Protein AF-A0A3L7X5U9-F1 (afdb_monomer)

Radius of gyration: 13.83 Å; Cα contacts (8 Å, |Δi|>4): 225; chains: 1; bounding box: 38×29×38 Å

pLDDT: mean 93.67, std 8.07, range [42.75, 98.62]

Foldseek 3Di:
DPDQWDWDWDDDALQIKTWTDDPNAIEIESCNVAARDWDQDPVRDIFHNVVDPDDPSQVVVQVVVVVVVCVVVVHDWAEPDDPGDAFDWDWDAGPNWIKIWGWHQYPVRHIYTYYMTTDD

Secondary structure (DSSP, 8-state):
-------EEES-GGG-EEEEEETTEEEEE-HHHHTSS-EE-TTS-EE-GGGSS--HHHHHHHHHHHHHHHHHTT--PPBSSTT----EEEEEEETTEEEEEEEEE-TTS-EEEEEEEE--

Structure (mmCIF, N/CA/C/O backbone):
data_AF-A0A3L7X5U9-F1
#
_entry.id   AF-A0A3L7X5U9-F1
#
loop_
_atom_site.group_PDB
_atom_site.id
_atom_site.type_symbol
_atom_site.label_atom_id
_atom_site.label_alt_id
_atom_site.label_comp_id
_atom_site.label_asym_id
_atom_site.label_entity_id
_atom_site.label_seq_id
_atom_site.pdbx_PDB_ins_code
_atom_site.Cartn_x
_atom_site.Cartn_y
_atom_site.Cartn_z
_atom_site.occupancy
_atom_site.B_iso_or_equiv
_atom_site.auth_seq_id
_atom_site.auth_comp_id
_atom_site.auth_asym_id
_atom_site.auth_atom_id
_atom_site.pdbx_PDB_model_num
ATOM 1 N N . MET A 1 1 ? -16.869 -10.991 -8.254 1.00 42.75 1 MET A N 1
ATOM 2 C CA . MET A 1 1 ? -16.011 -10.038 -8.986 1.00 42.75 1 MET A CA 1
ATOM 3 C C . MET A 1 1 ? -15.318 -9.209 -7.926 1.00 42.75 1 MET A C 1
ATOM 5 O O . MET A 1 1 ? -16.030 -8.699 -7.072 1.00 42.75 1 MET A O 1
ATOM 9 N N . ALA A 1 2 ? -13.985 -9.184 -7.888 1.00 53.41 2 ALA A N 1
ATOM 10 C CA . ALA A 1 2 ? -13.286 -8.261 -6.998 1.00 53.41 2 ALA A CA 1
ATOM 11 C C . ALA A 1 2 ? -13.559 -6.845 -7.510 1.00 53.41 2 ALA A C 1
ATOM 13 O O . ALA A 1 2 ? -13.459 -6.603 -8.713 1.00 53.41 2 ALA A O 1
ATOM 14 N N . GLU A 1 3 ? -13.994 -5.957 -6.628 1.00 63.22 3 GLU A N 1
ATOM 15 C CA . GLU A 1 3 ? -14.189 -4.554 -6.959 1.00 63.22 3 GLU A CA 1
ATOM 16 C 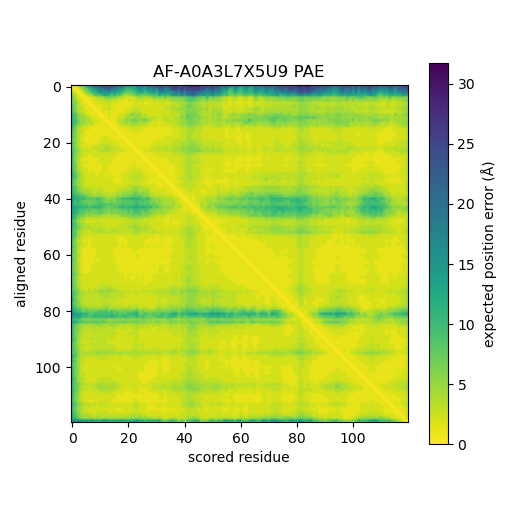C . GLU A 1 3 ? -12.843 -3.963 -7.392 1.00 63.22 3 GLU A C 1
ATOM 18 O O . GLU A 1 3 ? -11.828 -4.155 -6.718 1.00 63.22 3 GLU A O 1
ATOM 23 N N . GLN A 1 4 ? -12.806 -3.317 -8.558 1.00 79.06 4 GLN A N 1
ATOM 24 C CA . GLN A 1 4 ? -11.588 -2.658 -9.005 1.00 79.06 4 GLN A CA 1
ATOM 25 C C . GLN A 1 4 ? -11.428 -1.368 -8.204 1.00 79.06 4 GLN A C 1
ATOM 27 O O . GLN A 1 4 ? -12.209 -0.433 -8.366 1.00 79.06 4 GLN A O 1
ATOM 32 N N . LEU A 1 5 ? -10.430 -1.348 -7.320 1.00 91.81 5 LEU A N 1
ATOM 33 C CA . LEU A 1 5 ? -10.134 -0.198 -6.473 1.00 91.81 5 LEU A CA 1
ATOM 34 C C . LEU A 1 5 ? -9.731 1.008 -7.325 1.00 91.81 5 LEU A C 1
ATOM 36 O O . LEU A 1 5 ? -8.943 0.886 -8.266 1.00 91.81 5 LEU A O 1
ATOM 40 N N . ALA A 1 6 ? -10.268 2.175 -6.977 1.00 94.31 6 ALA A N 1
ATOM 41 C CA . ALA A 1 6 ? -9.940 3.439 -7.615 1.00 94.31 6 ALA A CA 1
ATOM 42 C C . ALA A 1 6 ? -8.974 4.228 -6.727 1.00 94.31 6 ALA A C 1
ATOM 44 O O . ALA A 1 6 ? -9.318 4.627 -5.616 1.00 94.31 6 ALA A O 1
ATOM 45 N N . PHE A 1 7 ? -7.775 4.487 -7.243 1.00 96.38 7 PHE A N 1
ATOM 46 C CA . PHE A 1 7 ? -6.736 5.204 -6.515 1.00 96.38 7 PHE A CA 1
ATOM 47 C C . PHE A 1 7 ? -6.686 6.677 -6.927 1.00 96.38 7 PHE A C 1
ATOM 49 O O . PHE A 1 7 ? -6.341 7.018 -8.061 1.00 96.38 7 PHE A O 1
ATOM 56 N N . LEU A 1 8 ? -7.001 7.562 -5.986 1.00 96.81 8 LEU A N 1
ATOM 57 C CA . LEU A 1 8 ? -6.958 9.010 -6.159 1.00 96.81 8 LEU A CA 1
ATOM 58 C C . LEU A 1 8 ? -5.558 9.543 -5.816 1.00 96.81 8 LEU A C 1
ATOM 60 O O . LEU A 1 8 ? -5.095 9.338 -4.692 1.00 96.81 8 LEU A O 1
ATOM 64 N N . PRO A 1 9 ? -4.863 10.215 -6.749 1.00 96.94 9 PRO A N 1
ATOM 65 C CA . PRO A 1 9 ? -3.536 10.758 -6.497 1.00 96.94 9 PRO A CA 1
ATOM 66 C C . PRO A 1 9 ? -3.579 12.156 -5.861 1.00 96.94 9 PRO A C 1
ATOM 68 O O . PRO A 1 9 ? -4.384 13.005 -6.237 1.00 96.94 9 PRO A O 1
ATOM 71 N N . GLU A 1 10 ? -2.618 12.428 -4.984 1.00 97.25 10 GLU A N 1
ATOM 72 C CA . GLU A 1 10 ? -2.270 13.754 -4.473 1.00 97.25 10 GLU A CA 1
ATOM 73 C C . GLU A 1 10 ? -0.748 13.953 -4.567 1.00 97.25 10 GLU A C 1
ATOM 75 O O . GLU A 1 10 ? 0.039 13.126 -4.105 1.00 97.25 10 GLU A O 1
ATOM 80 N N . GLY A 1 11 ? -0.307 15.051 -5.186 1.00 94.81 11 GLY A N 1
ATOM 81 C CA . GLY A 1 11 ? 1.112 15.279 -5.479 1.00 94.81 11 GLY A CA 1
ATOM 82 C C . GLY A 1 11 ? 1.617 14.494 -6.698 1.00 94.81 11 GLY A C 1
ATOM 83 O O . GLY A 1 11 ? 0.838 13.959 -7.483 1.00 94.81 11 GLY A O 1
ATOM 84 N N . THR A 1 12 ? 2.939 14.467 -6.907 1.00 93.19 12 THR A N 1
ATOM 85 C CA . THR A 1 12 ? 3.571 13.811 -8.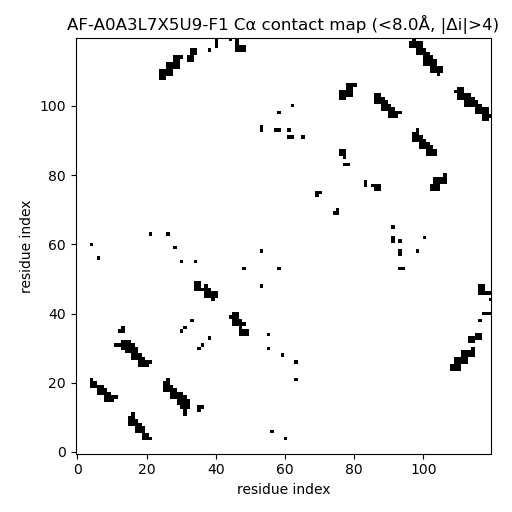070 1.00 93.19 12 THR A CA 1
ATOM 86 C C . THR A 1 12 ? 4.968 13.278 -7.738 1.00 93.19 12 THR A C 1
ATOM 88 O O . THR A 1 12 ? 5.588 13.678 -6.751 1.00 93.19 12 THR A O 1
ATOM 91 N N . GLY A 1 13 ? 5.482 12.364 -8.569 1.00 91.62 13 GLY A N 1
ATOM 92 C CA . GLY A 1 13 ? 6.847 11.845 -8.459 1.00 91.62 13 GLY A CA 1
ATOM 93 C C . GLY A 1 13 ? 7.172 11.335 -7.055 1.00 91.62 13 GLY A C 1
ATOM 94 O O . GLY A 1 13 ? 6.394 10.600 -6.455 1.00 91.62 13 GLY A O 1
ATOM 95 N N . GLY A 1 14 ? 8.310 11.762 -6.504 1.00 90.81 14 GLY A N 1
ATOM 96 C CA . GLY A 1 14 ? 8.787 11.323 -5.192 1.00 90.81 14 GLY A CA 1
ATOM 97 C C . GLY A 1 14 ? 7.912 11.724 -3.996 1.00 90.81 14 GLY A C 1
ATOM 98 O O . GLY A 1 14 ? 8.181 11.248 -2.893 1.00 90.81 14 GLY A O 1
ATOM 99 N N . THR A 1 15 ? 6.913 12.594 -4.169 1.00 93.31 15 THR A N 1
ATOM 100 C CA . THR A 1 15 ? 5.978 13.023 -3.112 1.00 93.31 15 THR A CA 1
ATOM 101 C C . THR A 1 15 ? 4.546 12.556 -3.357 1.00 93.31 15 THR A C 1
ATOM 103 O O . THR A 1 15 ? 3.667 12.925 -2.586 1.00 93.31 15 THR A O 1
ATOM 106 N N . LEU A 1 16 ? 4.306 11.741 -4.393 1.00 97.50 16 LEU A N 1
ATOM 107 C CA . LEU A 1 16 ? 2.981 11.200 -4.682 1.00 97.50 16 LEU A CA 1
ATOM 108 C C . LEU A 1 16 ? 2.427 10.423 -3.480 1.00 97.50 16 LEU A C 1
ATOM 110 O O . LEU A 1 16 ? 3.083 9.532 -2.934 1.00 97.50 16 LEU A O 1
ATOM 114 N N . ILE A 1 17 ? 1.191 10.727 -3.125 1.00 98.12 17 ILE A N 1
ATOM 115 C CA . ILE A 1 17 ? 0.370 9.952 -2.208 1.00 98.12 17 ILE A CA 1
ATOM 116 C C . ILE A 1 17 ? -0.849 9.472 -2.994 1.00 98.12 17 ILE A C 1
ATOM 118 O O . ILE A 1 17 ? -1.399 10.224 -3.795 1.00 98.12 17 ILE A O 1
ATOM 122 N N . ARG A 1 18 ? -1.251 8.215 -2.815 1.00 98.44 18 ARG A N 1
ATOM 123 C CA . ARG A 1 18 ? -2.469 7.660 -3.419 1.00 98.44 18 ARG A CA 1
ATOM 124 C C . ARG A 1 18 ? -3.440 7.256 -2.324 1.00 98.44 18 ARG A C 1
ATOM 126 O O . ARG A 1 18 ? -3.017 6.754 -1.285 1.00 98.44 18 ARG A O 1
ATOM 133 N N . PHE A 1 19 ? -4.724 7.474 -2.557 1.00 98.19 19 PHE A N 1
ATOM 134 C CA . PHE A 1 19 ? -5.792 7.137 -1.625 1.00 98.19 19 PHE A CA 1
ATOM 135 C C . PHE A 1 19 ? -6.796 6.207 -2.289 1.00 98.19 19 PHE A C 1
ATOM 137 O O . PHE A 1 19 ? -7.115 6.390 -3.459 1.00 98.19 19 PHE A O 1
ATOM 144 N N . THR A 1 20 ? -7.324 5.245 -1.545 1.00 97.94 20 THR A N 1
ATOM 145 C CA . THR A 1 20 ? -8.470 4.428 -1.971 1.00 97.94 20 THR A CA 1
ATOM 146 C C . THR A 1 20 ? -9.335 4.120 -0.759 1.00 97.94 20 THR A C 1
ATOM 148 O O . THR A 1 20 ? -8.893 4.254 0.382 1.00 97.94 20 THR A O 1
ATOM 151 N N . GLU A 1 21 ? -10.560 3.679 -0.999 1.00 97.06 21 GLU A N 1
ATOM 152 C CA . GLU A 1 21 ? -11.426 3.105 0.023 1.00 97.06 21 GLU A CA 1
ATOM 153 C C . GLU A 1 21 ? -11.712 1.645 -0.331 1.00 97.06 21 GLU A C 1
ATOM 155 O O . GLU A 1 21 ? -11.905 1.321 -1.503 1.00 97.06 21 GLU A O 1
ATOM 160 N N . ALA A 1 22 ? -11.697 0.763 0.666 1.00 95.75 22 ALA A N 1
ATOM 161 C CA . ALA A 1 22 ? -12.079 -0.634 0.503 1.00 95.75 22 ALA A CA 1
ATOM 162 C C . ALA A 1 22 ? -12.801 -1.120 1.762 1.00 95.75 22 ALA A C 1
ATOM 164 O O . ALA A 1 22 ? -12.313 -0.942 2.878 1.00 95.75 22 ALA A O 1
ATOM 165 N N . SER A 1 23 ? -13.988 -1.706 1.585 1.00 93.06 23 SER A N 1
ATOM 166 C CA . SER A 1 23 ? -14.846 -2.190 2.681 1.00 93.06 23 SER A CA 1
ATOM 167 C C . SER A 1 23 ? -15.070 -1.157 3.803 1.00 93.06 23 SER A C 1
ATOM 169 O O . SER A 1 23 ? -15.089 -1.508 4.980 1.00 93.06 23 SER A O 1
ATOM 171 N N . GLY A 1 24 ? -15.203 0.128 3.448 1.00 94.06 24 GLY A N 1
ATOM 172 C CA . GLY A 1 24 ? -15.404 1.232 4.397 1.00 94.06 24 GLY A CA 1
ATOM 173 C C . GLY A 1 24 ? -14.146 1.702 5.139 1.00 94.06 24 GLY A C 1
ATOM 174 O O . GLY A 1 24 ? -14.246 2.561 6.014 1.00 94.06 24 GLY A O 1
ATOM 175 N N . ILE A 1 25 ? -12.965 1.166 4.812 1.00 96.75 25 ILE A N 1
A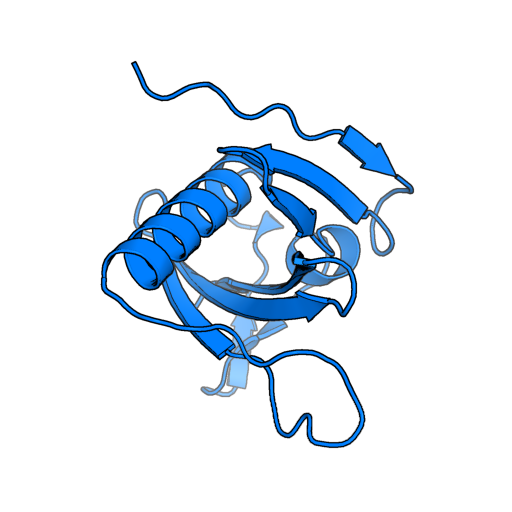TOM 176 C CA . ILE A 1 25 ? -11.679 1.604 5.366 1.00 96.75 25 ILE A CA 1
ATOM 177 C C . ILE A 1 25 ? -10.966 2.467 4.327 1.00 96.75 25 ILE A C 1
ATOM 179 O O . ILE A 1 25 ? -10.777 2.058 3.180 1.00 96.75 25 ILE A O 1
ATOM 183 N N . GLN A 1 26 ? -10.536 3.659 4.738 1.00 98.12 26 GLN A N 1
ATOM 184 C CA . GLN A 1 26 ? -9.685 4.511 3.913 1.00 98.12 26 GLN A CA 1
ATOM 185 C C . GLN A 1 26 ? -8.230 4.062 4.001 1.00 98.12 26 GLN A C 1
ATOM 187 O O . GLN A 1 26 ? -7.692 3.862 5.092 1.00 98.12 26 GLN A O 1
ATOM 192 N N . PHE A 1 27 ? -7.580 3.977 2.848 1.00 98.50 27 PHE A N 1
ATOM 193 C CA . PHE A 1 27 ? -6.168 3.663 2.717 1.00 98.50 27 PHE A CA 1
ATOM 194 C C . PHE A 1 27 ? -5.410 4.846 2.128 1.00 98.50 27 PHE A C 1
ATOM 196 O O . PHE A 1 27 ? -5.870 5.494 1.188 1.00 98.50 27 PHE A O 1
ATOM 203 N N . GLN A 1 28 ? -4.212 5.078 2.652 1.00 98.31 28 GLN A N 1
ATOM 204 C CA . GLN A 1 28 ? -3.241 6.029 2.132 1.00 98.31 28 GLN A CA 1
ATOM 205 C C . GLN A 1 28 ? -1.939 5.298 1.800 1.00 98.31 28 GLN A C 1
ATOM 207 O O . GLN A 1 28 ? -1.361 4.630 2.655 1.00 98.31 28 GLN A O 1
ATOM 212 N N . PHE A 1 29 ? -1.418 5.505 0.598 1.00 98.62 29 PHE A N 1
ATOM 213 C CA . PHE A 1 29 ? -0.159 4.941 0.125 1.00 98.62 29 PHE A CA 1
ATOM 214 C C . PHE A 1 29 ? 0.838 6.053 -0.151 1.00 98.62 29 PHE A C 1
ATOM 216 O O . PHE A 1 29 ? 0.576 6.959 -0.941 1.00 98.62 29 PHE A O 1
ATOM 223 N N . LYS A 1 30 ? 2.027 5.975 0.450 1.00 97.94 30 LYS A N 1
ATOM 224 C CA . LYS A 1 30 ? 3.146 6.866 0.101 1.00 97.94 30 LYS A CA 1
ATOM 225 C C . LYS A 1 30 ? 3.850 6.358 -1.161 1.00 97.94 30 LYS A C 1
ATOM 227 O O . LYS A 1 30 ? 5.028 5.994 -1.125 1.00 97.94 30 LYS A O 1
ATOM 232 N N . THR A 1 31 ? 3.129 6.309 -2.278 1.00 97.88 31 THR A N 1
ATOM 233 C CA . THR A 1 31 ? 3.583 5.773 -3.576 1.00 97.88 31 THR A CA 1
ATOM 234 C C . THR A 1 31 ? 4.838 6.469 -4.091 1.00 97.88 31 THR A C 1
ATOM 236 O O . THR A 1 31 ? 5.746 5.833 -4.611 1.00 97.88 31 THR A O 1
ATOM 239 N N . GLY A 1 32 ? 4.945 7.780 -3.902 1.00 96.88 32 GLY A N 1
ATOM 240 C CA . GLY A 1 32 ? 6.118 8.559 -4.275 1.00 96.88 32 GLY A CA 1
ATOM 241 C C . GLY A 1 32 ? 7.364 8.156 -3.512 1.00 96.88 32 GLY A C 1
ATOM 242 O O . GLY A 1 32 ? 8.456 8.129 -4.076 1.00 96.88 32 GLY A O 1
ATOM 243 N N . HIS A 1 33 ? 7.206 7.802 -2.238 1.00 96.19 33 HIS A N 1
ATOM 244 C CA . HIS A 1 33 ? 8.300 7.240 -1.467 1.00 96.19 33 HIS A CA 1
ATOM 245 C C . HIS A 1 33 ? 8.594 5.799 -1.885 1.00 96.19 33 HIS A C 1
ATOM 247 O O . HIS A 1 33 ? 9.768 5.486 -2.011 1.00 96.19 33 HIS A O 1
ATOM 253 N N . SER A 1 34 ? 7.561 4.982 -2.106 1.00 96.56 34 SER A N 1
ATOM 254 C CA . SER A 1 34 ? 7.643 3.521 -2.259 1.00 96.56 34 SER A CA 1
ATOM 255 C C . SER A 1 34 ? 8.002 3.064 -3.677 1.00 96.56 34 SER A C 1
ATOM 257 O O . SER A 1 34 ? 8.936 2.299 -3.880 1.00 96.56 34 SER A O 1
ATOM 259 N N . PHE A 1 35 ? 7.283 3.561 -4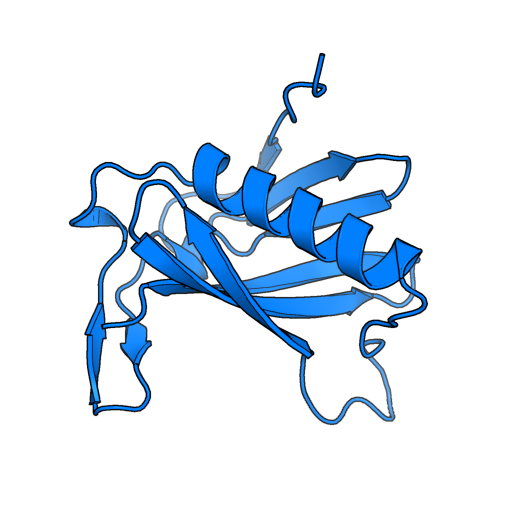.678 1.00 96.81 35 PHE A N 1
ATOM 260 C CA . PHE A 1 35 ? 7.422 3.150 -6.072 1.00 96.81 35 PHE A CA 1
ATOM 261 C C . PHE A 1 35 ? 8.410 4.030 -6.838 1.00 96.81 35 PHE A C 1
ATOM 263 O O . PHE A 1 35 ? 9.245 3.536 -7.586 1.00 96.81 35 PHE A O 1
ATOM 270 N N . TYR A 1 36 ? 8.356 5.351 -6.640 1.00 94.94 36 TYR A N 1
ATOM 271 C CA . TYR A 1 36 ? 9.169 6.297 -7.416 1.00 94.94 36 TYR A CA 1
ATOM 272 C C . TYR A 1 36 ? 10.579 6.539 -6.855 1.00 94.94 36 TYR A C 1
ATOM 274 O O . TYR A 1 36 ? 11.265 7.468 -7.295 1.00 94.94 36 TYR A O 1
ATOM 282 N N . ARG A 1 37 ? 11.033 5.718 -5.899 1.00 93.69 37 ARG A N 1
ATOM 283 C CA . ARG A 1 37 ? 12.398 5.760 -5.357 1.00 93.69 37 ARG A CA 1
ATOM 284 C C . ARG A 1 37 ? 12.967 4.344 -5.219 1.00 93.69 37 ARG A C 1
ATOM 286 O O . ARG A 1 37 ? 12.232 3.440 -4.826 1.00 93.69 37 ARG A O 1
ATOM 293 N N . PRO A 1 38 ? 14.271 4.154 -5.474 1.00 92.62 38 PRO A N 1
ATOM 294 C CA . PRO A 1 38 ? 14.936 2.896 -5.176 1.00 92.62 38 PRO A CA 1
ATOM 295 C C . PRO A 1 38 ? 15.029 2.677 -3.659 1.00 92.62 38 PRO A C 1
ATOM 297 O O . PRO A 1 38 ? 15.193 3.630 -2.890 1.00 92.62 38 PRO A O 1
ATOM 300 N N . HIS A 1 39 ? 14.962 1.417 -3.241 1.00 91.69 39 HIS A N 1
ATOM 301 C CA . HIS A 1 39 ? 15.057 0.992 -1.849 1.00 91.69 39 HIS A CA 1
ATOM 302 C C . HIS A 1 39 ? 16.223 0.039 -1.658 1.00 91.69 39 HIS A C 1
ATOM 304 O O . HIS A 1 39 ? 16.564 -0.735 -2.546 1.00 91.69 39 HIS A O 1
ATOM 310 N N . ARG A 1 40 ? 16.814 0.084 -0.464 1.00 89.00 40 ARG A N 1
ATOM 311 C CA . ARG A 1 40 ? 17.818 -0.889 -0.054 1.00 89.00 40 ARG A CA 1
ATOM 312 C C . ARG A 1 40 ? 17.146 -1.992 0.751 1.00 89.00 40 ARG A C 1
ATOM 314 O O . ARG A 1 40 ? 16.534 -1.711 1.784 1.00 89.00 40 ARG A O 1
ATOM 321 N N . THR A 1 41 ? 17.254 -3.223 0.282 1.00 82.44 41 THR A N 1
ATOM 322 C CA . THR A 1 41 ? 16.742 -4.414 0.966 1.00 82.44 41 THR A CA 1
ATOM 323 C C . THR A 1 41 ? 17.669 -4.823 2.119 1.00 82.44 41 THR A C 1
ATOM 325 O O . THR A 1 41 ? 18.813 -4.358 2.199 1.00 82.44 41 THR A O 1
ATOM 328 N N . PRO A 1 42 ? 17.209 -5.688 3.046 1.00 78.81 42 PRO A N 1
ATOM 329 C CA . PRO A 1 42 ? 18.021 -6.131 4.184 1.00 78.81 42 PRO A CA 1
ATOM 330 C C . PRO A 1 42 ? 19.337 -6.829 3.809 1.00 78.81 42 PRO A C 1
ATOM 332 O O . PRO A 1 42 ? 20.300 -6.746 4.566 1.00 78.81 42 PRO A O 1
ATOM 335 N N . ASP A 1 43 ? 19.401 -7.480 2.644 1.00 81.81 43 ASP A N 1
ATOM 336 C CA . ASP A 1 43 ? 20.620 -8.110 2.110 1.00 81.81 43 ASP A CA 1
ATOM 337 C C . ASP A 1 43 ? 21.639 -7.095 1.548 1.00 81.81 43 ASP A C 1
ATOM 339 O O . ASP A 1 43 ? 22.740 -7.458 1.136 1.00 81.81 43 ASP A O 1
ATOM 343 N N . GLY A 1 44 ? 21.287 -5.807 1.549 1.00 82.19 44 GLY A N 1
ATOM 344 C CA . GLY A 1 44 ? 22.125 -4.715 1.086 1.00 82.19 44 GLY A CA 1
ATOM 345 C C . GLY A 1 44 ? 22.022 -4.419 -0.408 1.00 82.19 44 GLY A C 1
ATOM 346 O O . GLY A 1 44 ? 22.666 -3.449 -0.827 1.00 82.19 44 GLY A O 1
ATOM 347 N N . SER A 1 45 ? 21.230 -5.181 -1.172 1.00 85.81 45 SER A N 1
ATOM 348 C CA . SER A 1 45 ? 20.958 -4.903 -2.585 1.00 85.81 45 SER A CA 1
ATOM 349 C C . SER A 1 45 ? 20.013 -3.705 -2.755 1.00 85.81 45 SER A C 1
ATOM 351 O O . SER A 1 45 ? 19.342 -3.272 -1.817 1.00 85.81 45 SER A O 1
ATOM 353 N N . ASN A 1 46 ? 20.036 -3.094 -3.942 1.00 88.94 46 ASN A N 1
ATOM 354 C CA . ASN A 1 46 ? 19.127 -2.007 -4.292 1.00 88.94 46 ASN A CA 1
ATOM 355 C C . ASN A 1 46 ? 18.047 -2.553 -5.217 1.00 88.94 46 ASN A C 1
ATOM 357 O O . ASN A 1 46 ? 18.362 -3.112 -6.268 1.00 88.94 46 ASN A O 1
ATOM 361 N N . THR A 1 47 ? 16.791 -2.330 -4.857 1.00 90.69 47 THR A N 1
ATOM 362 C CA . THR A 1 47 ? 15.638 -2.654 -5.686 1.00 90.69 47 THR A CA 1
ATOM 363 C C . THR A 1 47 ? 14.949 -1.373 -6.131 1.00 90.69 47 THR A C 1
ATOM 365 O O . THR A 1 47 ? 14.916 -0.368 -5.420 1.00 90.69 47 THR A O 1
ATOM 368 N N . ASP A 1 48 ? 14.427 -1.381 -7.352 1.00 93.38 48 ASP A N 1
ATOM 369 C CA . ASP A 1 48 ? 13.658 -0.275 -7.908 1.00 93.38 48 ASP A CA 1
ATOM 370 C C . ASP A 1 48 ? 12.454 -0.864 -8.631 1.00 93.38 48 ASP A C 1
ATOM 372 O O . ASP A 1 48 ? 12.607 -1.575 -9.625 1.00 93.38 48 ASP A O 1
ATOM 376 N N . LEU A 1 49 ? 11.257 -0.596 -8.112 1.00 94.25 49 LEU A N 1
ATOM 377 C CA . LEU A 1 49 ? 10.017 -1.139 -8.665 1.00 94.25 49 LEU A CA 1
ATOM 378 C C . LEU A 1 49 ? 9.759 -0.652 -10.093 1.00 94.25 49 LEU A C 1
ATOM 380 O O . LEU A 1 49 ? 9.110 -1.349 -10.865 1.00 94.25 49 LEU A O 1
ATOM 384 N N . ARG A 1 50 ? 10.351 0.481 -10.487 1.00 94.31 50 ARG A N 1
ATOM 385 C CA . ARG A 1 50 ? 10.270 1.009 -11.857 1.00 94.31 50 ARG A CA 1
ATOM 386 C C . ARG A 1 50 ? 11.043 0.173 -12.876 1.00 94.31 50 ARG A C 1
ATOM 388 O O . ARG A 1 50 ? 10.849 0.367 -14.069 1.00 94.31 50 ARG A O 1
ATOM 395 N N . ASN A 1 51 ? 11.918 -0.725 -12.418 1.00 93.62 51 ASN A N 1
ATOM 396 C CA . ASN A 1 51 ? 12.607 -1.687 -13.280 1.00 93.62 51 ASN A CA 1
ATOM 397 C C . ASN A 1 51 ? 11.787 -2.972 -13.497 1.00 93.62 51 ASN A C 1
ATOM 399 O O . ASN A 1 51 ? 12.258 -3.882 -14.174 1.00 93.62 51 ASN A O 1
ATOM 403 N N . THR A 1 52 ? 10.597 -3.066 -12.900 1.00 92.06 52 THR A N 1
ATOM 404 C CA . THR A 1 52 ? 9.632 -4.149 -13.132 1.00 92.06 52 THR A CA 1
ATOM 405 C C . THR A 1 52 ? 8.530 -3.678 -14.084 1.00 92.06 52 THR A C 1
ATOM 407 O O . THR A 1 52 ? 8.442 -2.491 -14.393 1.00 92.06 52 THR A O 1
ATOM 410 N N . GLU A 1 53 ? 7.672 -4.594 -14.531 1.00 93.94 53 GLU A N 1
ATOM 411 C CA . GLU A 1 53 ? 6.463 -4.252 -15.299 1.00 93.94 53 GLU A CA 1
ATOM 412 C C . GLU A 1 53 ? 5.257 -3.932 -14.398 1.00 93.94 53 GLU A C 1
ATOM 414 O O . GLU A 1 53 ? 4.191 -3.586 -14.900 1.00 93.94 53 GLU A O 1
ATOM 419 N N . LEU A 1 54 ? 5.426 -4.013 -13.071 1.00 96.31 54 LEU A N 1
ATOM 420 C CA . LEU A 1 54 ? 4.361 -3.744 -12.112 1.00 96.31 54 LEU A CA 1
ATOM 421 C C . LEU A 1 54 ? 3.978 -2.269 -12.093 1.00 96.31 54 LEU A C 1
ATOM 423 O O . LEU A 1 54 ? 4.822 -1.372 -12.120 1.00 96.31 54 LEU A O 1
ATOM 427 N N . THR A 1 55 ? 2.692 -2.024 -11.908 1.00 96.31 55 THR A N 1
ATOM 428 C CA . THR A 1 55 ? 2.132 -0.703 -11.640 1.00 96.31 55 THR A CA 1
ATOM 429 C C . THR A 1 55 ? 1.887 -0.498 -10.141 1.00 96.31 55 THR A C 1
ATOM 431 O O . THR A 1 55 ? 1.709 -1.466 -9.392 1.00 96.31 55 THR A O 1
ATOM 434 N N . PRO A 1 56 ? 1.816 0.762 -9.665 1.00 97.19 56 PRO A N 1
ATOM 435 C CA . PRO A 1 56 ? 1.355 1.040 -8.309 1.00 97.19 56 PRO A CA 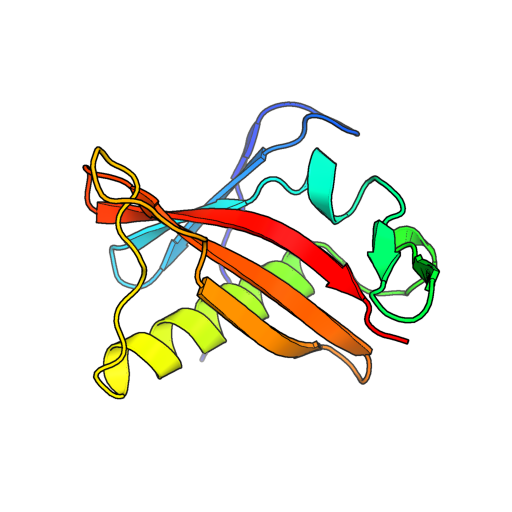1
ATOM 436 C C . PRO A 1 56 ? -0.015 0.423 -8.008 1.00 97.19 56 PRO A C 1
ATOM 438 O O . PRO A 1 56 ? -0.199 -0.096 -6.917 1.00 97.19 56 PRO A O 1
ATOM 441 N N . ASP A 1 57 ? -0.944 0.415 -8.971 1.00 96.94 57 ASP A N 1
ATOM 442 C CA . ASP A 1 57 ? -2.300 -0.115 -8.773 1.00 96.94 57 ASP A CA 1
ATOM 443 C C . ASP A 1 57 ? -2.308 -1.611 -8.463 1.00 96.94 57 ASP A C 1
ATOM 445 O O . ASP A 1 57 ? -2.998 -2.047 -7.542 1.00 96.94 57 ASP A O 1
ATOM 449 N N . GLU A 1 58 ? -1.513 -2.402 -9.184 1.00 96.75 58 GLU A N 1
ATOM 450 C CA . GLU A 1 58 ? -1.411 -3.846 -8.951 1.00 96.75 58 GLU A CA 1
ATOM 451 C C . GLU A 1 58 ? -0.837 -4.152 -7.567 1.00 96.75 58 GLU A C 1
ATOM 453 O O . GLU A 1 58 ? -1.357 -5.008 -6.845 1.00 96.75 58 GLU A O 1
ATOM 458 N N . ILE A 1 59 ? 0.209 -3.424 -7.171 1.00 97.75 59 ILE A N 1
ATOM 459 C CA . ILE A 1 59 ? 0.846 -3.600 -5.865 1.00 97.75 59 ILE A CA 1
ATOM 460 C C . ILE A 1 59 ? -0.106 -3.164 -4.750 1.00 97.75 59 ILE A C 1
ATOM 462 O O . ILE A 1 59 ? -0.355 -3.921 -3.811 1.00 97.75 59 ILE A O 1
ATOM 466 N N . GLU A 1 60 ? -0.654 -1.956 -4.847 1.00 98.38 60 GLU A N 1
ATOM 467 C CA . GLU A 1 60 ? -1.480 -1.353 -3.803 1.00 98.38 60 GLU A CA 1
ATOM 468 C C . GLU A 1 60 ? -2.791 -2.130 -3.625 1.00 98.38 60 GLU A C 1
ATOM 470 O O . GLU A 1 60 ? -3.177 -2.402 -2.488 1.00 98.38 60 GLU A O 1
ATOM 475 N N . ALA A 1 61 ? -3.414 -2.625 -4.702 1.00 97.69 61 ALA A N 1
ATOM 476 C CA . ALA A 1 61 ? -4.597 -3.483 -4.603 1.00 97.69 61 ALA A CA 1
ATOM 477 C C . ALA A 1 61 ? -4.308 -4.829 -3.912 1.00 97.69 61 ALA A C 1
ATOM 479 O O . ALA A 1 61 ? -5.123 -5.319 -3.118 1.00 97.69 61 ALA A O 1
ATOM 480 N N . LYS A 1 62 ? -3.136 -5.430 -4.161 1.00 97.81 62 LYS A N 1
ATOM 481 C CA . LYS A 1 62 ? -2.717 -6.655 -3.461 1.00 97.81 62 LYS A CA 1
ATOM 482 C C . LYS A 1 62 ? -2.403 -6.397 -1.988 1.00 97.81 62 LYS A C 1
ATOM 484 O O . LYS A 1 62 ? -2.755 -7.235 -1.160 1.00 97.81 62 LYS A O 1
ATOM 489 N N . ILE A 1 63 ? -1.827 -5.241 -1.648 1.00 98.56 63 ILE A N 1
ATOM 490 C CA . ILE A 1 63 ? -1.621 -4.828 -0.250 1.00 98.56 63 ILE A CA 1
ATOM 491 C C . ILE A 1 63 ? -2.966 -4.654 0.465 1.00 98.56 63 ILE A C 1
ATOM 493 O O . ILE A 1 63 ? -3.130 -5.186 1.560 1.00 98.56 63 ILE A O 1
ATOM 497 N N . VAL A 1 64 ? -3.941 -3.967 -0.147 1.00 98.31 64 VAL A N 1
ATOM 498 C CA . VAL A 1 64 ? -5.298 -3.831 0.423 1.00 98.31 64 VAL A CA 1
ATOM 499 C C . VAL A 1 64 ? -5.908 -5.208 0.692 1.00 98.31 64 VAL A C 1
ATOM 501 O O . VAL A 1 64 ? -6.407 -5.459 1.788 1.00 98.31 64 VAL A O 1
ATOM 504 N N . THR A 1 65 ? -5.806 -6.122 -0.277 1.00 97.69 65 THR A N 1
ATOM 505 C CA . THR A 1 65 ? -6.323 -7.492 -0.139 1.00 97.69 65 THR A CA 1
ATOM 506 C C . THR A 1 65 ? -5.668 -8.234 1.031 1.00 97.69 65 THR A C 1
ATOM 508 O O . THR A 1 65 ? -6.374 -8.821 1.848 1.00 97.69 65 THR A O 1
ATOM 511 N N . ASP A 1 66 ? -4.336 -8.203 1.147 1.00 98.31 66 ASP A N 1
ATOM 512 C CA . ASP A 1 66 ? -3.622 -8.884 2.239 1.00 98.31 66 ASP A CA 1
ATOM 513 C C . ASP A 1 66 ? -3.924 -8.270 3.613 1.00 98.31 66 ASP A C 1
ATOM 515 O O . ASP A 1 66 ? -4.081 -9.003 4.588 1.00 98.31 66 ASP A O 1
ATOM 519 N N . ILE A 1 67 ? -4.080 -6.943 3.700 1.00 98.25 67 ILE A N 1
ATOM 520 C CA . ILE A 1 67 ? -4.474 -6.272 4.947 1.00 98.25 67 ILE A CA 1
ATOM 521 C C . ILE A 1 67 ? -5.873 -6.710 5.384 1.00 98.25 67 ILE A C 1
ATOM 523 O O . ILE A 1 67 ? -6.048 -7.043 6.555 1.00 98.25 67 ILE A O 1
ATOM 527 N N . HIS A 1 68 ? -6.848 -6.765 4.472 1.00 97.31 68 HIS A N 1
ATOM 528 C CA . HIS A 1 68 ? -8.180 -7.274 4.807 1.00 97.31 68 HIS A CA 1
ATOM 529 C C . HIS A 1 68 ? -8.127 -8.727 5.277 1.00 97.31 68 HIS A C 1
ATOM 531 O O . HIS A 1 68 ? -8.644 -9.026 6.347 1.00 97.31 68 HIS A O 1
ATOM 537 N N . LEU A 1 69 ? -7.419 -9.606 4.559 1.00 97.44 69 LEU A N 1
ATOM 538 C CA . LEU A 1 69 ? -7.257 -11.003 4.978 1.00 97.44 69 LEU A CA 1
ATOM 539 C C . LEU A 1 69 ? -6.609 -11.124 6.365 1.00 97.44 69 LEU A C 1
ATOM 541 O O . LEU A 1 69 ? -7.020 -11.955 7.175 1.00 97.44 69 LEU A O 1
ATOM 545 N N . PHE A 1 70 ? -5.605 -10.294 6.657 1.00 97.75 70 PHE A N 1
ATOM 546 C CA . PHE A 1 70 ? -4.955 -10.268 7.963 1.00 97.75 70 PHE A CA 1
ATOM 547 C C . PHE A 1 70 ? -5.921 -9.837 9.074 1.00 97.75 70 PHE A C 1
ATOM 549 O O . PHE A 1 70 ? -6.003 -10.521 10.096 1.00 97.75 70 PHE A O 1
ATOM 556 N N . LEU A 1 71 ? -6.678 -8.760 8.863 1.00 96.81 71 LEU A N 1
ATOM 557 C CA . LEU A 1 71 ? -7.673 -8.269 9.819 1.00 96.81 71 LEU A CA 1
ATOM 558 C C . LEU A 1 71 ? -8.809 -9.280 10.032 1.00 96.81 71 LEU A C 1
ATOM 560 O O . LEU A 1 71 ? -9.139 -9.597 11.174 1.00 96.81 71 LEU A O 1
ATOM 564 N N . ASP A 1 72 ? -9.333 -9.866 8.955 1.00 96.50 72 ASP A N 1
ATOM 565 C CA . ASP A 1 72 ? -10.399 -10.876 9.001 1.00 96.50 72 ASP A CA 1
ATOM 566 C C . ASP A 1 72 ? -9.955 -12.156 9.729 1.00 96.50 72 ASP A C 1
ATOM 568 O O . ASP A 1 72 ? -10.764 -12.842 10.355 1.00 96.50 72 ASP A O 1
ATOM 572 N N . SER A 1 73 ? -8.654 -12.467 9.701 1.00 96.75 73 SER A N 1
ATOM 573 C CA . SER A 1 73 ? -8.062 -13.580 10.457 1.00 96.75 73 SER A CA 1
ATOM 574 C C . SER A 1 73 ? -7.833 -13.280 11.948 1.00 96.75 73 SER A C 1
ATOM 576 O O . SER A 1 73 ? -7.292 -14.120 12.669 1.00 96.75 73 SER A O 1
ATOM 578 N N . GLY A 1 74 ? -8.242 -12.099 12.424 1.00 97.38 74 GLY A N 1
ATOM 579 C CA . GLY A 1 74 ? -8.070 -11.650 13.808 1.00 97.38 74 GLY A CA 1
ATOM 580 C C . GLY A 1 74 ? -6.761 -10.899 14.070 1.00 97.38 74 GLY A C 1
ATOM 581 O O . GL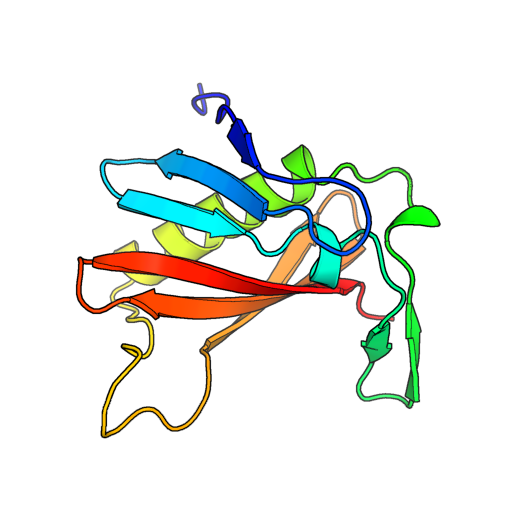Y A 1 74 ? -6.409 -10.670 15.229 1.00 97.38 74 GLY A O 1
ATOM 582 N N . GLY A 1 75 ? -6.024 -10.532 13.019 1.00 96.75 75 GLY A N 1
ATOM 583 C CA . GLY A 1 75 ? -4.860 -9.658 13.114 1.00 96.75 75 GLY A CA 1
ATOM 584 C C . GLY A 1 75 ? -5.237 -8.220 13.477 1.00 96.75 75 GLY A C 1
ATOM 585 O O . GLY A 1 75 ? -6.380 -7.797 13.327 1.00 96.75 75 GLY A O 1
ATOM 586 N N . SER A 1 76 ? -4.258 -7.441 13.933 1.00 95.81 76 SER A N 1
ATOM 587 C CA . SER A 1 76 ? -4.418 -6.008 14.193 1.00 95.81 76 SER A CA 1
ATOM 588 C C . SER A 1 76 ? -3.185 -5.227 13.752 1.00 95.81 76 SER A C 1
ATOM 590 O O . SER A 1 76 ? -2.056 -5.728 13.806 1.00 95.81 76 SER A O 1
ATOM 592 N N . LEU A 1 77 ? -3.394 -3.997 13.276 1.00 96.31 77 LEU A N 1
ATOM 593 C CA . LEU A 1 77 ? -2.299 -3.101 12.919 1.00 96.31 77 LEU A CA 1
ATOM 594 C C . LEU A 1 77 ? -1.839 -2.315 14.157 1.00 96.31 77 LEU A C 1
ATOM 596 O O . LEU A 1 77 ? -2.654 -1.953 15.007 1.00 96.31 77 LEU A O 1
ATOM 600 N N . PRO A 1 78 ? -0.540 -1.986 14.265 1.00 96.75 78 PRO A N 1
ATOM 601 C CA . PRO A 1 78 ? -0.079 -0.996 15.224 1.00 96.75 78 PRO A CA 1
ATOM 602 C C . PRO A 1 78 ? -0.740 0.356 14.948 1.00 96.75 78 PRO A C 1
ATOM 604 O O . PRO A 1 78 ? -0.666 0.868 13.827 1.00 96.75 78 PRO A O 1
ATOM 607 N N . ILE A 1 79 ? -1.339 0.944 15.981 1.00 96.25 79 ILE A N 1
ATOM 608 C CA . ILE A 1 79 ? -1.957 2.268 15.909 1.00 96.25 79 ILE A CA 1
ATOM 609 C C . ILE A 1 79 ? -0.870 3.326 16.129 1.00 96.25 79 ILE A C 1
ATOM 611 O O . ILE A 1 79 ? -0.115 3.274 17.105 1.00 96.25 79 ILE A O 1
ATOM 615 N N . LEU A 1 80 ? -0.764 4.285 15.212 1.00 92.81 80 LEU A N 1
ATOM 616 C CA . LEU A 1 80 ? 0.175 5.397 15.308 1.00 92.81 80 LEU A CA 1
ATOM 617 C C . LEU A 1 80 ? -0.226 6.314 16.477 1.00 92.81 80 LEU A C 1
ATOM 619 O O . LEU A 1 80 ? -1.331 6.850 16.503 1.00 92.81 80 LEU A O 1
ATOM 623 N N . GLY A 1 81 ? 0.674 6.514 17.440 1.00 89.94 81 GLY A N 1
ATOM 624 C CA . GLY A 1 81 ? 0.388 7.257 18.668 1.00 89.94 81 GLY A CA 1
ATOM 625 C C . GLY A 1 81 ? 1.519 7.164 19.693 1.00 89.94 81 GLY A C 1
ATOM 626 O O . GLY A 1 81 ? 2.652 6.835 19.345 1.00 89.94 81 GLY A O 1
ATOM 627 N N . GLN A 1 82 ? 1.207 7.453 20.960 1.0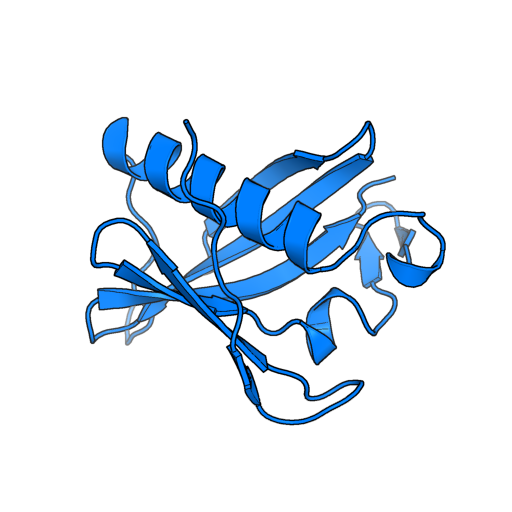0 75.81 82 GLN A N 1
ATOM 628 C CA . GLN A 1 82 ? 2.195 7.566 22.044 1.00 75.81 82 GLN A CA 1
ATOM 629 C C . GLN A 1 82 ? 2.965 6.260 22.326 1.00 75.81 82 GLN A C 1
ATOM 631 O O . GLN A 1 82 ? 4.133 6.323 22.697 1.00 75.81 82 GLN A O 1
ATOM 636 N N . ASP A 1 83 ? 2.358 5.097 22.068 1.00 86.50 83 ASP A N 1
ATOM 637 C CA . ASP A 1 83 ? 2.961 3.771 22.296 1.00 86.50 83 ASP A CA 1
ATOM 638 C C . ASP A 1 83 ? 3.407 3.064 21.003 1.00 86.50 83 ASP A C 1
ATOM 640 O O . ASP A 1 83 ? 3.686 1.860 20.987 1.00 86.50 83 ASP A O 1
ATOM 644 N N . PHE A 1 84 ? 3.487 3.801 19.893 1.00 92.62 84 PHE A N 1
ATOM 645 C CA . PHE A 1 84 ? 3.902 3.244 18.613 1.00 92.62 84 PHE A CA 1
ATOM 646 C C . PHE A 1 84 ? 5.381 2.837 18.640 1.00 92.62 84 PHE A C 1
ATOM 648 O O . PHE A 1 84 ? 6.271 3.673 18.792 1.00 92.62 84 PHE A O 1
ATOM 655 N N . ARG A 1 85 ? 5.656 1.541 18.452 1.00 93.00 85 ARG A N 1
ATOM 656 C CA . ARG A 1 85 ? 7.033 1.016 18.411 1.00 93.00 85 ARG A CA 1
ATOM 657 C C . ARG A 1 85 ? 7.571 0.891 16.995 1.00 93.00 85 ARG A C 1
ATOM 659 O O . ARG A 1 85 ? 8.703 1.276 16.729 1.00 93.00 85 ARG A O 1
ATOM 666 N N . GLN A 1 86 ? 6.776 0.305 16.108 1.00 94.44 86 GLN A N 1
ATOM 667 C CA . GLN A 1 86 ? 7.157 0.021 14.730 1.00 94.44 86 GLN A CA 1
ATOM 668 C C . GLN A 1 86 ? 5.914 -0.308 13.898 1.00 94.44 86 GLN A C 1
ATOM 670 O O . GLN A 1 86 ? 4.924 -0.789 14.457 1.00 94.44 86 GLN A O 1
ATOM 675 N N . PRO A 1 87 ? 5.952 -0.076 12.575 1.00 96.44 87 PRO A N 1
ATOM 676 C CA . PRO A 1 87 ? 4.869 -0.486 11.697 1.00 96.44 87 PRO A CA 1
ATOM 677 C C . PRO A 1 87 ? 4.790 -2.011 11.610 1.00 96.44 87 PRO A C 1
ATOM 679 O O . PRO A 1 87 ? 5.791 -2.710 11.785 1.00 96.44 87 PRO A O 1
ATOM 682 N N . MET A 1 88 ? 3.610 -2.523 11.267 1.00 97.00 88 MET A N 1
ATOM 683 C CA . MET A 1 88 ? 3.493 -3.903 10.812 1.00 97.00 88 MET A CA 1
ATOM 684 C C . MET A 1 88 ? 4.286 -4.038 9.514 1.00 97.00 88 MET A C 1
ATOM 686 O O . MET A 1 88 ? 4.131 -3.202 8.625 1.00 97.00 88 MET A O 1
ATOM 690 N N . GLN A 1 89 ? 5.096 -5.088 9.390 1.00 97.00 89 GLN A N 1
ATOM 691 C CA . GLN A 1 89 ? 5.757 -5.448 8.140 1.00 97.00 89 GLN A CA 1
ATOM 692 C C . GLN A 1 89 ? 5.251 -6.811 7.669 1.00 97.00 89 GLN A C 1
ATOM 694 O O . GLN A 1 89 ? 5.218 -7.758 8.455 1.00 97.00 89 GLN A O 1
ATOM 699 N N . ARG A 1 90 ? 4.861 -6.900 6.397 1.00 97.25 90 ARG A N 1
ATOM 700 C CA . ARG A 1 90 ? 4.381 -8.130 5.751 1.00 97.25 90 ARG A CA 1
ATOM 701 C C . ARG A 1 90 ? 4.933 -8.237 4.333 1.00 97.25 90 ARG A C 1
ATOM 703 O O . ARG A 1 90 ? 5.435 -7.255 3.786 1.00 97.25 90 ARG A O 1
ATOM 710 N N . GLU A 1 91 ? 4.856 -9.435 3.767 1.00 97.31 91 GLU A N 1
ATOM 711 C CA . GLU A 1 91 ? 5.289 -9.747 2.405 1.00 97.31 91 GLU A CA 1
ATOM 712 C C . GLU A 1 91 ? 4.127 -10.350 1.618 1.00 97.31 91 GLU A C 1
ATOM 714 O O . GLU A 1 91 ? 3.397 -11.196 2.132 1.00 97.31 91 GLU A O 1
ATOM 719 N N . ILE A 1 92 ? 3.990 -9.937 0.362 1.00 97.88 92 ILE A N 1
ATOM 720 C CA . ILE A 1 92 ? 2.992 -10.436 -0.587 1.00 97.88 92 ILE A CA 1
ATOM 721 C C . ILE A 1 92 ? 3.664 -10.806 -1.910 1.00 97.88 92 ILE A C 1
ATOM 723 O O . ILE A 1 92 ? 4.786 -10.384 -2.192 1.00 97.88 92 ILE A O 1
ATOM 727 N N . LEU A 1 93 ? 2.962 -11.579 -2.737 1.00 97.31 93 LEU A N 1
ATOM 728 C CA . LEU A 1 93 ? 3.372 -11.886 -4.106 1.00 97.31 93 LEU A CA 1
ATOM 729 C C . LEU A 1 93 ? 2.501 -11.100 -5.096 1.00 97.31 93 LEU A C 1
ATOM 731 O O . LEU A 1 93 ? 1.273 -11.187 -5.039 1.00 97.31 93 LEU A O 1
ATOM 735 N N . VAL A 1 94 ? 3.136 -10.365 -6.010 1.00 96.81 94 VAL A N 1
ATOM 736 C CA . VAL A 1 94 ? 2.482 -9.583 -7.071 1.00 96.81 94 VAL A CA 1
ATOM 737 C C . VAL A 1 94 ? 3.152 -9.937 -8.395 1.00 96.81 94 VAL A C 1
ATOM 739 O O . VAL A 1 94 ? 4.333 -9.656 -8.563 1.00 96.81 94 VAL A O 1
ATOM 742 N N . GLU A 1 95 ? 2.435 -10.624 -9.288 1.00 93.69 95 GLU A N 1
ATOM 743 C CA . GLU A 1 95 ? 2.952 -11.102 -10.587 1.00 93.69 95 GLU A CA 1
ATOM 744 C C . GLU A 1 95 ? 4.358 -11.737 -10.509 1.00 93.69 95 GLU A C 1
ATOM 746 O O . GLU A 1 95 ? 5.257 -11.438 -11.286 1.00 93.69 95 GLU A O 1
ATOM 751 N N . GLY A 1 96 ? 4.580 -12.604 -9.514 1.00 92.69 96 GLY A N 1
ATOM 752 C CA . GLY A 1 96 ? 5.861 -13.297 -9.320 1.00 92.69 96 GLY A CA 1
ATOM 753 C C . GLY A 1 96 ? 6.936 -12.498 -8.571 1.00 92.69 96 GLY A C 1
ATOM 754 O O . GLY A 1 96 ? 7.932 -13.083 -8.147 1.00 92.69 96 GLY A O 1
ATOM 755 N N . HIS A 1 97 ? 6.722 -11.207 -8.316 1.00 94.81 97 HIS A N 1
ATOM 756 C CA . HIS A 1 97 ? 7.601 -10.393 -7.481 1.00 94.81 97 HIS A CA 1
ATOM 757 C C . HIS A 1 97 ? 7.164 -10.433 -6.020 1.00 94.81 97 HIS A C 1
ATOM 759 O O . HIS A 1 97 ? 5.994 -10.234 -5.684 1.00 94.81 97 HIS A O 1
ATOM 765 N N . ARG A 1 98 ? 8.123 -10.656 -5.125 1.00 95.62 98 ARG A N 1
ATOM 766 C CA . ARG A 1 98 ? 7.896 -10.567 -3.685 1.00 95.62 98 ARG A CA 1
ATOM 767 C C . ARG A 1 98 ? 7.993 -9.109 -3.251 1.00 95.62 98 ARG A C 1
ATOM 769 O O . ARG A 1 98 ? 9.043 -8.491 -3.405 1.00 95.62 98 ARG A O 1
ATOM 776 N N . ILE A 1 99 ? 6.913 -8.568 -2.700 1.00 97.19 99 ILE A N 1
ATOM 777 C CA . ILE A 1 99 ? 6.830 -7.179 -2.248 1.00 97.19 99 ILE A CA 1
ATOM 778 C C . ILE A 1 99 ? 6.688 -7.161 -0.731 1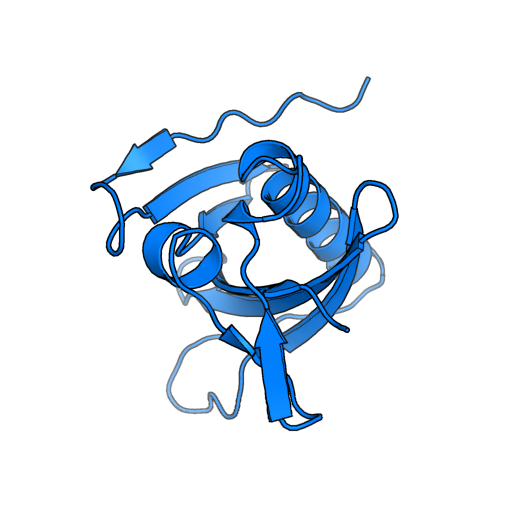.00 97.19 99 ILE A C 1
ATOM 780 O O . ILE A 1 99 ? 5.737 -7.724 -0.190 1.00 97.19 99 ILE A O 1
ATOM 784 N N . ALA A 1 100 ? 7.608 -6.491 -0.044 1.00 96.50 100 ALA A N 1
ATOM 785 C CA . ALA A 1 100 ? 7.456 -6.170 1.369 1.00 96.50 100 ALA A CA 1
ATOM 786 C C . ALA A 1 100 ? 6.756 -4.817 1.517 1.00 96.50 100 ALA A C 1
ATOM 788 O O . ALA A 1 100 ? 7.038 -3.883 0.764 1.00 96.50 100 ALA A O 1
ATOM 789 N N . TYR A 1 101 ? 5.879 -4.682 2.508 1.00 97.88 101 TYR A N 1
ATOM 790 C CA . TYR A 1 101 ? 5.216 -3.417 2.813 1.00 97.88 101 TYR A CA 1
ATOM 791 C C . TYR A 1 101 ? 5.124 -3.163 4.316 1.00 97.88 101 TYR A C 1
ATOM 793 O O . TYR A 1 101 ? 5.215 -4.081 5.135 1.00 97.88 101 TYR A O 1
ATOM 801 N N . ARG A 1 102 ? 4.962 -1.886 4.672 1.00 97.62 102 ARG A N 1
ATOM 802 C CA . ARG A 1 102 ? 4.840 -1.407 6.049 1.00 97.62 102 ARG A CA 1
ATOM 803 C C . ARG A 1 102 ? 3.571 -0.600 6.232 1.00 97.62 102 ARG A C 1
ATOM 805 O O . ARG A 1 102 ? 3.402 0.416 5.557 1.00 97.62 102 ARG A O 1
ATOM 812 N N . ALA A 1 103 ? 2.730 -1.017 7.170 1.00 98.19 103 ALA A N 1
ATOM 813 C CA . ALA A 1 103 ? 1.443 -0.384 7.424 1.00 98.19 103 ALA A CA 1
ATOM 814 C C . ALA A 1 103 ? 1.216 -0.082 8.909 1.00 98.19 103 ALA A C 1
ATOM 816 O O . ALA A 1 103 ? 1.736 -0.768 9.796 1.00 98.19 103 ALA A O 1
ATOM 817 N N . VAL A 1 104 ? 0.430 0.962 9.152 1.00 98.31 104 VAL A N 1
ATOM 818 C CA . VAL A 1 104 ? -0.058 1.386 10.468 1.00 98.31 104 VAL A CA 1
ATOM 819 C C . VAL A 1 104 ? -1.523 1.775 10.361 1.00 98.31 104 VAL A C 1
ATOM 821 O O . VAL A 1 104 ? -1.974 2.195 9.294 1.00 98.31 104 VAL A O 1
ATOM 824 N N . GLU A 1 105 ? -2.238 1.694 11.472 1.00 97.75 105 GLU A N 1
ATOM 825 C CA . GLU A 1 105 ? -3.541 2.336 11.616 1.00 97.75 105 GLU A CA 1
ATOM 826 C C . GLU A 1 105 ? -3.343 3.754 12.168 1.00 97.75 105 GLU A C 1
ATOM 828 O O . GLU A 1 105 ? -2.538 3.985 13.072 1.00 97.75 105 GLU A O 1
ATOM 833 N N . LEU A 1 106 ? -4.028 4.734 11.594 1.00 96.62 106 LEU A N 1
ATOM 834 C CA . LEU A 1 106 ? -4.051 6.109 12.077 1.00 96.62 106 LEU A CA 1
ATOM 835 C C . LEU A 1 106 ? -5.153 6.269 13.140 1.00 96.62 106 LEU A C 1
ATOM 837 O O . LEU A 1 106 ? -6.136 5.534 13.107 1.00 96.62 106 LEU A O 1
ATOM 841 N N . PRO A 1 107 ? -5.073 7.261 14.051 1.00 93.94 107 PRO A N 1
ATOM 842 C CA . PRO A 1 107 ? -6.068 7.442 15.119 1.00 93.94 107 PRO A CA 1
ATOM 843 C C . PRO A 1 107 ? -7.526 7.616 14.661 1.00 93.94 107 PRO A C 1
ATOM 845 O O . PRO A 1 107 ? -8.440 7.497 15.469 1.00 93.94 107 PRO A O 1
ATOM 848 N N . ASN A 1 108 ? -7.750 7.938 13.385 1.00 94.00 108 ASN A N 1
ATOM 849 C CA . ASN A 1 108 ? -9.073 8.059 12.774 1.00 94.00 108 ASN A CA 1
ATOM 850 C C . ASN A 1 108 ? -9.591 6.741 12.154 1.00 94.00 108 ASN A C 1
ATOM 852 O O . ASN A 1 108 ? -10.607 6.775 11.466 1.00 94.00 108 ASN A O 1
ATOM 856 N N . GLY A 1 109 ? -8.886 5.619 12.338 1.00 94.94 109 GLY A N 1
ATOM 857 C CA . GLY A 1 109 ? -9.233 4.303 11.788 1.00 94.94 109 GLY A CA 1
ATOM 858 C C . GLY A 1 109 ? -8.816 4.076 10.330 1.00 94.94 109 GLY A C 1
ATOM 859 O O . GLY A 1 109 ? -9.060 3.004 9.784 1.00 94.94 109 GLY A O 1
ATOM 860 N N . SER A 1 110 ? -8.188 5.059 9.674 1.00 97.62 110 SER A N 1
ATOM 861 C CA . SER A 1 110 ? -7.629 4.861 8.328 1.00 97.62 110 SER A CA 1
ATOM 862 C C . SER A 1 110 ? -6.287 4.130 8.377 1.00 97.62 110 SER A C 1
ATOM 864 O O . SER A 1 110 ? -5.579 4.171 9.382 1.00 97.62 110 SER A O 1
ATOM 866 N N . ILE A 1 111 ? -5.905 3.475 7.284 1.00 98.50 111 ILE A N 1
ATOM 867 C CA . ILE A 1 111 ? -4.667 2.696 7.198 1.00 98.50 111 ILE A CA 1
ATOM 868 C C . ILE A 1 111 ? -3.650 3.432 6.325 1.00 98.50 111 ILE A C 1
ATOM 870 O O . ILE A 1 111 ? -3.922 3.773 5.176 1.00 98.50 111 ILE A O 1
ATOM 874 N N . SER A 1 112 ? -2.448 3.654 6.857 1.00 98.31 112 SER A N 1
ATOM 875 C CA . SER A 1 112 ? -1.347 4.288 6.126 1.00 98.31 112 SER A CA 1
ATOM 876 C C . SER A 1 112 ? -0.263 3.266 5.799 1.00 98.31 112 SER A C 1
ATOM 878 O O . SER A 1 112 ? 0.369 2.697 6.692 1.00 98.31 112 SER A O 1
ATOM 880 N N . VAL A 1 113 ? -0.022 3.054 4.506 1.00 98.38 113 VAL A N 1
ATOM 881 C CA . VAL A 1 113 ? 1.089 2.263 3.976 1.00 98.38 113 VAL A CA 1
ATOM 882 C C . VAL A 1 113 ? 2.254 3.204 3.695 1.00 98.38 113 VAL A C 1
ATOM 884 O O . VAL A 1 113 ? 2.291 3.948 2.709 1.00 98.38 113 VAL A O 1
ATOM 887 N N . GLY A 1 114 ? 3.206 3.204 4.62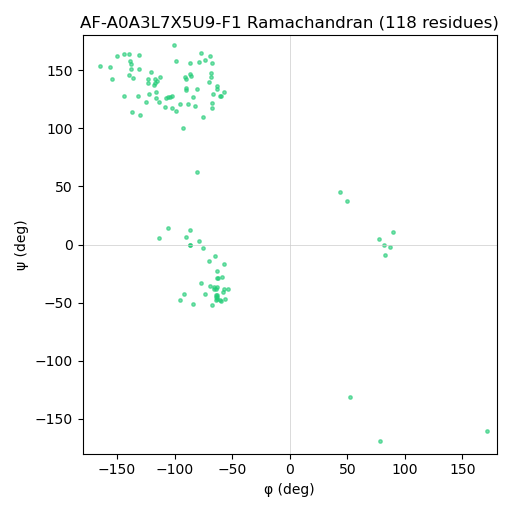8 1.00 95.81 114 GLY A N 1
ATOM 888 C CA . GLY A 1 114 ? 4.309 4.159 4.652 1.00 95.81 114 GLY A CA 1
ATOM 889 C C . GLY A 1 114 ? 5.407 3.858 3.635 1.00 95.81 114 GLY A C 1
ATOM 890 O O . GLY A 1 114 ? 6.018 4.793 3.120 1.00 95.81 114 GLY A O 1
ATOM 891 N N . THR A 1 115 ? 5.647 2.577 3.354 1.00 96.31 115 THR A N 1
ATOM 892 C CA . THR A 1 115 ? 6.661 2.110 2.401 1.00 96.31 115 THR A CA 1
ATOM 893 C C . THR A 1 115 ? 6.260 0.738 1.860 1.00 96.31 115 THR A C 1
ATOM 895 O O . THR A 1 115 ? 5.797 -0.104 2.631 1.00 96.31 115 THR A O 1
ATOM 898 N N . TYR A 1 116 ? 6.509 0.484 0.580 1.00 97.19 116 TYR A N 1
ATOM 899 C CA . TYR A 1 116 ? 6.604 -0.858 0.003 1.00 97.19 116 TYR A CA 1
ATOM 900 C C . TYR A 1 116 ? 7.773 -0.939 -0.985 1.00 97.19 116 TYR A C 1
ATOM 902 O O . TYR A 1 116 ? 8.160 0.073 -1.566 1.00 97.19 116 TYR A O 1
ATOM 910 N N . PHE A 1 117 ? 8.367 -2.121 -1.137 1.00 95.25 117 PHE A N 1
ATOM 911 C CA . PHE A 1 117 ? 9.540 -2.342 -1.986 1.00 95.25 117 PHE A CA 1
ATOM 912 C C . PHE A 1 117 ? 9.646 -3.805 -2.421 1.00 95.25 117 PHE A C 1
ATOM 914 O O . PHE A 1 117 ? 9.172 -4.707 -1.727 1.00 95.25 117 PHE A O 1
ATOM 921 N N . ALA A 1 118 ? 10.278 -4.041 -3.573 1.00 93.75 118 ALA A N 1
ATOM 922 C CA . ALA A 1 118 ? 10.596 -5.394 -4.016 1.00 93.75 118 ALA A CA 1
ATOM 923 C C . ALA A 1 118 ? 11.693 -6.000 -3.137 1.00 93.75 118 ALA A C 1
ATOM 925 O O . ALA A 1 118 ? 12.662 -5.323 -2.780 1.00 93.75 118 ALA A O 1
ATOM 926 N N . MET A 1 119 ? 11.526 -7.279 -2.829 1.00 89.81 119 MET A N 1
ATOM 927 C CA . MET A 1 119 ? 12.537 -8.134 -2.225 1.00 89.81 119 MET A CA 1
ATOM 928 C C . MET A 1 119 ? 13.337 -8.816 -3.338 1.00 89.81 119 MET A C 1
ATOM 930 O O . MET A 1 119 ? 12.777 -9.133 -4.392 1.00 89.81 119 MET A O 1
ATOM 934 N N . SER A 1 120 ? 14.636 -8.991 -3.101 1.00 76.44 120 SER A N 1
ATOM 935 C CA . SER A 1 120 ? 15.539 -9.782 -3.938 1.00 76.44 120 SER A CA 1
ATOM 936 C C . SER A 1 120 ? 15.256 -11.282 -3.860 1.00 76.44 120 SER A C 1
ATOM 938 O O . SER A 1 120 ? 14.662 -11.744 -2.854 1.00 76.44 120 SER A O 1
#

Solvent-accessible surface area (backbone atoms only — not comparable to full-atom values): 6898 Å² total; per-residue (Å²): 129,83,80,82,77,64,72,49,76,46,77,55,64,62,63,17,32,35,32,38,66,57,98,91,37,44,37,38,33,31,42,6,57,20,47,63,34,71,41,74,42,96,90,69,49,80,32,46,46,74,82,49,92,69,50,70,66,64,50,51,53,50,51,54,51,51,51,50,55,40,43,76,73,72,48,82,65,42,54,58,59,97,84,53,84,64,64,42,73,53,76,48,79,51,98,88,42,45,35,39,38,29,34,29,26,41,89,85,70,31,37,40,34,66,40,40,44,54,56,134

Mean predicted aligned error: 3.5 Å

Sequence (120 aa):
MAEQLAFLPEGTGGTLIRFTEASGIQFQFKTGHSFYRPHRTPDGSNTDLRNTELTPDEIEAKIVTDIHLFLDSGGSLPILGQDFRQPMQREILVEGHRIAYRAVELPNGSISVGTYFAMS

Nearest PDB structures (foldseek):
  6vek-assembly1_A  TM=3.839E-01  e=1.446E-01  Escherichia coli 3006
  2rk9-assembly1_B  TM=3.265E-01  e=3.071E-01  Vibrio splendidus 12B01
  3k44-assembly4_D  TM=2.691E-01  e=1.307E+00  Drosophila melanogaster
  9cxn-assembly1_B  TM=2.786E-01  e=9.375E+00  Homo sapiens
  5yvq-assembly1_A  TM=1.951E-01  e=9.375E+00  Muvirus mu